Protein AF-A0A392PFD1-F1 (afdb_monomer_lite)

Foldseek 3Di:
DVVVVVPDPDDDPVVVVVVQVVQQVCCCVVPVDGPPDDPDCVVVVVVVVVVVVVVVVVVLVVVLVVVLVCVVVVVPDDPDPDPPPQDPSNVLVVCQVVVPPVDHQDSVNSSVVVVVVVVVVVVVVPPD

Organism: NCBI:txid97028

Sequence (128 aa)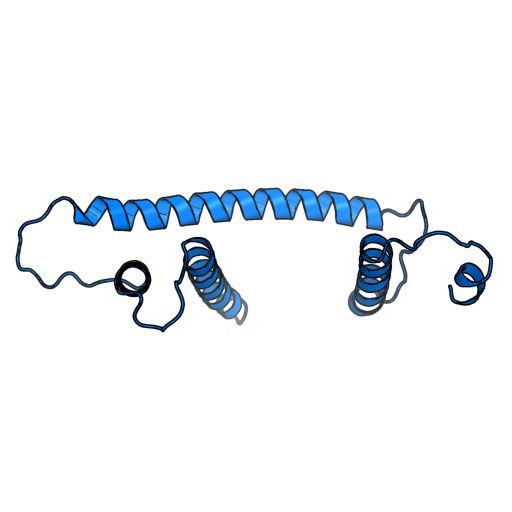:
MMQSIQEKDSCVNLSELCSTITNDITCRVALGKRYSEEGGVFPELMLEFGELLEKVAKHLDEFFEEVIEQHISGKRSDGHVGEESNDFVDILLSVQKSNAAGFSIDRTAIKGLLLFNWFELRVEGVKE

Structure (mmCIF, N/CA/C/O backbone):
data_AF-A0A392PFD1-F1
#
_entry.id   AF-A0A392PFD1-F1
#
loop_
_atom_site.group_PDB
_atom_site.id
_atom_site.type_symbol
_atom_site.label_atom_id
_atom_site.label_alt_id
_atom_site.label_comp_id
_atom_site.label_asym_id
_atom_site.label_entity_id
_atom_site.label_seq_id
_atom_site.pdbx_PDB_ins_code
_atom_site.Cartn_x
_atom_site.Cartn_y
_atom_site.Cartn_z
_atom_site.occupancy
_atom_site.B_iso_or_equiv
_atom_site.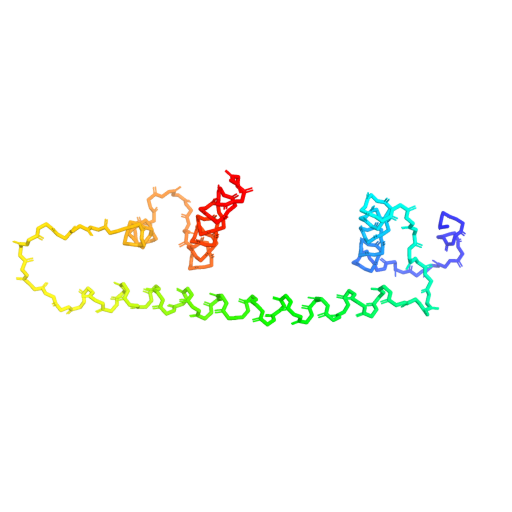auth_seq_id
_atom_site.auth_comp_id
_atom_site.auth_asym_id
_atom_site.auth_atom_id
_atom_site.pdbx_PDB_model_num
ATOM 1 N N . MET A 1 1 ? 22.359 -18.713 -20.344 1.00 53.34 1 MET A N 1
ATOM 2 C CA . MET A 1 1 ? 21.806 -18.875 -18.981 1.00 53.34 1 MET A CA 1
ATOM 3 C C . MET A 1 1 ? 21.959 -20.305 -18.475 1.00 53.34 1 MET A C 1
ATOM 5 O O . MET A 1 1 ? 22.679 -20.476 -17.508 1.00 53.34 1 MET A O 1
ATOM 9 N N . MET A 1 2 ? 21.420 -21.334 -19.150 1.00 47.81 2 MET A N 1
ATOM 10 C CA . MET A 1 2 ? 21.645 -22.740 -18.739 1.00 47.81 2 MET A CA 1
ATOM 11 C C . MET A 1 2 ? 23.129 -23.157 -18.719 1.00 47.81 2 MET A C 1
ATOM 13 O O . MET A 1 2 ? 23.530 -23.901 -17.836 1.00 47.81 2 MET A O 1
ATOM 17 N N . GLN A 1 3 ? 23.963 -22.626 -19.622 1.00 49.75 3 GLN A N 1
ATOM 18 C CA . GLN A 1 3 ? 25.410 -22.905 -19.636 1.00 49.75 3 GLN A CA 1
ATOM 19 C C . GLN A 1 3 ? 26.203 -22.231 -18.503 1.00 49.75 3 GLN A C 1
ATOM 21 O O . GLN A 1 3 ? 27.256 -22.729 -18.134 1.00 49.75 3 GLN A O 1
ATOM 26 N N . SER A 1 4 ? 25.703 -21.141 -17.914 1.00 50.44 4 SER A N 1
ATOM 27 C CA . SER A 1 4 ? 26.405 -20.418 -16.838 1.00 50.44 4 SER A CA 1
ATOM 28 C C . SER A 1 4 ? 26.158 -21.026 -15.452 1.00 50.44 4 SER A C 1
ATOM 30 O O . SER A 1 4 ? 26.866 -20.701 -14.507 1.00 50.44 4 SER A O 1
ATOM 32 N N . ILE A 1 5 ? 25.162 -21.914 -15.331 1.00 56.28 5 ILE A N 1
ATOM 33 C CA . ILE A 1 5 ? 24.810 -22.613 -14.083 1.00 56.28 5 ILE A CA 1
ATOM 34 C C . ILE A 1 5 ? 25.735 -23.820 -13.848 1.00 56.28 5 ILE A C 1
ATOM 36 O O . ILE A 1 5 ? 25.892 -24.259 -12.715 1.00 56.28 5 ILE A O 1
ATOM 40 N N . GLN A 1 6 ? 26.391 -24.341 -14.893 1.00 54.91 6 GLN A N 1
ATOM 41 C CA . GLN A 1 6 ? 27.272 -25.507 -14.770 1.00 54.91 6 GLN A CA 1
ATOM 42 C C . GLN A 1 6 ? 28.692 -25.198 -14.269 1.00 54.91 6 GLN A C 1
ATOM 44 O O . GLN A 1 6 ? 29.406 -26.141 -13.946 1.00 54.91 6 GLN A O 1
ATOM 49 N N . GLU A 1 7 ? 29.112 -23.930 -14.182 1.00 58.91 7 GLU A N 1
ATOM 50 C CA . GLU A 1 7 ? 30.526 -23.592 -13.926 1.00 58.91 7 GLU A CA 1
ATOM 51 C C . GLU A 1 7 ? 30.821 -22.909 -12.582 1.00 58.91 7 GLU A C 1
ATOM 53 O O . GLU A 1 7 ? 31.987 -22.697 -12.251 1.00 58.91 7 GLU A O 1
ATOM 58 N N . LYS A 1 8 ? 29.812 -22.592 -11.762 1.00 46.25 8 LYS A N 1
ATOM 59 C CA . LYS A 1 8 ? 30.040 -22.023 -10.427 1.00 46.25 8 LYS A CA 1
ATOM 60 C C . LYS A 1 8 ? 29.180 -22.704 -9.375 1.00 46.25 8 LYS A C 1
ATOM 62 O O . LYS A 1 8 ? 27.963 -22.552 -9.359 1.00 46.25 8 LYS A O 1
ATOM 67 N N . ASP A 1 9 ? 29.855 -23.392 -8.462 1.00 44.66 9 ASP A N 1
ATOM 68 C CA . ASP A 1 9 ? 29.334 -23.913 -7.195 1.00 44.66 9 ASP A CA 1
ATOM 69 C C . ASP A 1 9 ? 29.037 -22.746 -6.227 1.00 44.66 9 ASP A C 1
ATOM 71 O O . ASP A 1 9 ? 29.657 -22.574 -5.180 1.00 44.66 9 ASP A O 1
ATOM 75 N N . SER A 1 10 ? 28.162 -21.830 -6.650 1.00 54.78 10 SER A N 1
ATOM 76 C CA . SER A 1 10 ? 27.750 -20.670 -5.866 1.00 54.78 10 SER A CA 1
ATOM 77 C C . SER A 1 10 ? 26.235 -20.637 -5.767 1.00 54.78 10 SER A C 1
ATOM 79 O O . SER A 1 10 ? 25.547 -20.667 -6.788 1.00 54.78 10 SER A O 1
ATOM 81 N N . CYS A 1 11 ? 25.738 -20.550 -4.531 1.00 52.41 11 CYS A N 1
ATOM 82 C CA . CYS A 1 11 ? 24.336 -20.305 -4.205 1.00 52.41 11 CYS A CA 1
ATOM 83 C C . CYS A 1 11 ? 23.776 -19.195 -5.107 1.00 52.41 11 CYS A C 1
ATOM 85 O O . CYS A 1 11 ? 24.218 -18.048 -5.044 1.00 52.41 11 CYS A O 1
ATOM 87 N N . VAL A 1 12 ? 22.841 -19.557 -5.986 1.00 59.44 12 VAL A N 1
ATOM 88 C CA . VAL A 1 12 ? 22.200 -18.616 -6.905 1.00 59.44 12 VAL A CA 1
ATOM 89 C C . VAL A 1 12 ? 21.141 -17.849 -6.120 1.00 59.44 12 VAL A C 1
ATOM 91 O O . VAL A 1 12 ? 20.216 -18.452 -5.575 1.00 59.44 12 VAL A O 1
ATOM 94 N N . ASN A 1 13 ? 21.265 -16.521 -6.057 1.00 62.47 13 ASN A N 1
ATOM 95 C CA . ASN A 1 13 ? 20.266 -15.673 -5.416 1.00 62.47 13 ASN A CA 1
ATOM 96 C C . ASN A 1 13 ? 18.975 -15.688 -6.247 1.00 62.47 13 ASN A C 1
ATOM 98 O O . ASN A 1 13 ? 18.856 -15.019 -7.273 1.00 62.47 13 ASN A O 1
ATOM 102 N N . LEU A 1 14 ? 18.001 -16.481 -5.797 1.00 57.88 14 LEU A N 1
ATOM 103 C CA . LEU A 1 14 ? 16.718 -16.647 -6.479 1.00 57.88 14 LEU A CA 1
ATOM 104 C C . LEU A 1 14 ? 15.929 -15.337 -6.573 1.00 57.88 14 LEU A C 1
ATOM 106 O O . LEU A 1 14 ? 15.170 -15.171 -7.520 1.00 57.88 14 LEU A O 1
ATOM 110 N N . SER A 1 15 ? 16.117 -14.405 -5.636 1.00 62.75 15 SER A N 1
ATOM 111 C CA . SER A 1 15 ? 15.447 -13.100 -5.675 1.00 62.75 15 SER A CA 1
ATOM 112 C C . SER A 1 15 ? 15.961 -12.260 -6.846 1.00 62.75 15 SER A C 1
ATOM 114 O O . SER A 1 15 ? 15.184 -11.709 -7.625 1.00 62.75 15 SER A O 1
ATOM 116 N N . GLU A 1 16 ? 17.281 -12.254 -7.030 1.00 62.94 16 GLU A N 1
ATOM 117 C CA . GLU A 1 16 ? 17.951 -11.580 -8.142 1.00 62.94 16 GLU A CA 1
ATOM 118 C C . GLU A 1 16 ? 17.571 -12.230 -9.481 1.00 62.94 16 GLU A C 1
ATOM 120 O O . GLU A 1 16 ? 17.157 -11.545 -10.414 1.00 62.94 16 GLU A O 1
ATOM 125 N N . LEU A 1 17 ? 17.563 -13.567 -9.535 1.00 66.44 17 LEU A N 1
ATOM 126 C CA . LEU A 1 17 ? 17.157 -14.335 -10.712 1.00 66.44 17 LEU A CA 1
ATOM 127 C C . LEU A 1 17 ? 15.688 -14.093 -11.102 1.00 66.44 17 LEU A C 1
ATOM 129 O O . LEU A 1 17 ? 15.387 -13.875 -12.277 1.00 66.44 17 LEU A O 1
ATOM 133 N N . CYS A 1 18 ? 14.770 -14.116 -10.132 1.00 52.41 18 CYS A N 1
ATOM 134 C CA . CYS A 1 18 ? 13.349 -13.855 -10.359 1.00 52.41 18 CYS A CA 1
ATOM 135 C C . CYS A 1 18 ? 13.106 -12.415 -10.818 1.00 52.41 18 CYS A C 1
ATOM 137 O O . CYS A 1 18 ? 12.297 -12.206 -11.724 1.00 52.41 18 CYS A O 1
ATOM 139 N N . SER A 1 19 ? 13.820 -11.438 -10.252 1.00 65.06 19 SER A N 1
ATOM 140 C CA . SER A 1 19 ? 13.751 -10.036 -10.676 1.00 65.06 19 SER A CA 1
ATOM 141 C C . SER A 1 19 ? 14.213 -9.870 -12.127 1.00 65.06 19 SER A C 1
ATOM 143 O O . SER A 1 19 ? 13.478 -9.323 -12.953 1.00 65.06 19 SER A O 1
ATOM 145 N N . THR A 1 20 ? 15.368 -10.445 -12.488 1.00 66.75 20 THR A N 1
ATOM 146 C CA . THR A 1 20 ? 15.885 -10.406 -13.863 1.00 66.75 20 THR A CA 1
ATOM 147 C C . THR A 1 20 ? 14.923 -11.063 -14.851 1.00 66.75 20 THR A C 1
ATOM 149 O O . THR A 1 20 ? 14.629 -10.478 -15.889 1.00 66.75 20 THR A O 1
ATOM 152 N N . ILE A 1 21 ? 14.395 -12.252 -14.538 1.00 69.19 21 ILE A N 1
ATOM 153 C CA . ILE A 1 21 ? 13.486 -12.989 -15.433 1.00 69.19 21 ILE A CA 1
ATOM 154 C C . ILE A 1 21 ? 12.146 -12.265 -15.592 1.00 69.19 21 ILE A C 1
ATOM 156 O O . ILE A 1 21 ? 11.652 -12.142 -16.713 1.00 69.19 21 ILE A O 1
ATOM 160 N N . THR A 1 22 ? 11.562 -11.774 -14.496 1.00 69.75 22 THR A N 1
ATOM 161 C CA . THR A 1 22 ? 10.281 -11.050 -14.525 1.00 69.75 22 THR A CA 1
ATOM 162 C C . THR A 1 22 ? 10.405 -9.791 -15.368 1.00 69.75 22 THR A C 1
ATOM 164 O O . THR A 1 22 ? 9.563 -9.533 -16.227 1.00 69.75 22 THR A O 1
ATOM 167 N N . ASN A 1 23 ? 11.498 -9.049 -15.183 1.00 64.50 23 ASN A N 1
ATOM 168 C CA . ASN A 1 23 ? 11.785 -7.871 -15.981 1.00 64.50 23 ASN A CA 1
ATOM 169 C C . ASN A 1 23 ? 11.952 -8.219 -17.472 1.00 64.50 23 ASN A C 1
ATOM 171 O O . ASN A 1 23 ? 11.359 -7.571 -18.334 1.00 64.50 23 ASN A O 1
ATOM 175 N N . ASP A 1 24 ? 12.677 -9.296 -17.788 1.00 70.25 24 ASP A N 1
ATOM 176 C CA . ASP A 1 24 ? 12.891 -9.745 -19.167 1.00 70.25 24 ASP A CA 1
ATOM 177 C C . ASP A 1 24 ? 11.584 -10.148 -19.872 1.00 70.25 24 ASP A C 1
ATOM 179 O O . ASP A 1 24 ? 11.425 -9.901 -21.071 1.00 70.25 24 ASP A O 1
ATOM 183 N N . ILE A 1 25 ? 10.639 -10.760 -19.150 1.00 73.50 25 ILE A N 1
ATOM 184 C CA . ILE A 1 25 ? 9.321 -11.130 -19.683 1.00 73.50 25 ILE A CA 1
ATOM 185 C C . ILE A 1 25 ? 8.472 -9.876 -19.905 1.00 73.50 25 ILE A C 1
ATOM 187 O O . ILE A 1 25 ? 7.970 -9.672 -21.010 1.00 73.50 25 ILE A O 1
ATOM 191 N N . THR A 1 26 ? 8.359 -9.006 -18.900 1.00 73.12 26 THR A N 1
ATOM 192 C CA . THR A 1 26 ? 7.562 -7.773 -18.982 1.00 73.12 26 THR A CA 1
ATOM 193 C C . THR A 1 26 ? 8.074 -6.841 -20.078 1.00 73.12 26 THR A C 1
ATOM 195 O O . THR A 1 26 ? 7.283 -6.377 -20.895 1.00 73.12 26 THR A O 1
ATOM 198 N N . CYS A 1 27 ? 9.390 -6.634 -20.181 1.00 66.06 27 CYS A N 1
ATOM 199 C CA . CYS A 1 27 ? 10.000 -5.836 -21.246 1.00 66.06 27 CYS A CA 1
ATOM 200 C C . CYS A 1 27 ? 9.690 -6.389 -22.638 1.00 66.06 27 CYS A C 1
ATOM 202 O O . CYS A 1 27 ? 9.331 -5.637 -23.543 1.00 66.06 27 CYS A O 1
ATOM 204 N N . ARG A 1 28 ? 9.787 -7.711 -22.826 1.00 72.81 28 ARG A N 1
ATOM 205 C CA . ARG A 1 28 ? 9.452 -8.327 -24.116 1.00 72.81 28 ARG A CA 1
ATOM 206 C C . ARG A 1 28 ? 7.981 -8.145 -24.464 1.00 72.81 28 ARG A C 1
ATOM 208 O O . ARG A 1 28 ? 7.682 -7.864 -25.618 1.00 72.81 28 ARG A O 1
ATOM 215 N N . VAL A 1 29 ? 7.084 -8.317 -23.496 1.00 70.69 29 VAL A N 1
ATOM 216 C CA . VAL A 1 29 ? 5.636 -8.239 -23.727 1.00 70.69 29 VAL A CA 1
ATOM 217 C C . VAL A 1 29 ? 5.185 -6.795 -23.958 1.00 70.69 29 VAL A C 1
ATOM 219 O O . VAL A 1 29 ? 4.436 -6.544 -24.896 1.00 70.69 29 VAL A O 1
ATOM 222 N N . ALA A 1 30 ? 5.658 -5.844 -23.151 1.00 66.06 30 ALA A N 1
ATOM 223 C CA . ALA A 1 30 ? 5.241 -4.445 -23.229 1.00 66.06 30 ALA A CA 1
ATOM 224 C C . ALA A 1 30 ? 5.990 -3.643 -24.307 1.00 66.06 30 ALA A C 1
ATOM 226 O O . ALA A 1 30 ? 5.406 -2.764 -24.935 1.00 66.06 30 ALA A O 1
ATOM 227 N N . LEU A 1 31 ? 7.280 -3.930 -24.526 1.00 66.19 31 LEU A N 1
ATOM 228 C CA . LEU A 1 31 ? 8.178 -3.106 -25.352 1.00 66.19 31 LEU A CA 1
ATOM 229 C C . LEU A 1 31 ? 8.722 -3.840 -26.585 1.00 66.19 31 LEU A C 1
ATOM 231 O O . LEU A 1 31 ? 9.392 -3.234 -27.422 1.00 66.19 31 LEU A O 1
ATOM 235 N N . GLY A 1 32 ? 8.493 -5.152 -26.700 1.00 69.25 32 GLY A N 1
ATOM 236 C CA . GLY A 1 32 ? 8.990 -5.966 -27.814 1.00 69.25 32 GLY A CA 1
ATOM 237 C C . GLY A 1 32 ? 10.508 -6.187 -27.821 1.00 69.25 32 GLY A C 1
ATOM 238 O O . GLY A 1 32 ? 11.039 -6.724 -28.793 1.00 69.25 32 GLY A O 1
ATOM 239 N N . LYS A 1 33 ? 11.233 -5.779 -26.769 1.00 63.41 33 LYS A N 1
ATOM 240 C CA . LYS A 1 33 ? 12.701 -5.874 -26.672 1.00 63.41 33 LYS A CA 1
ATOM 241 C C . LYS A 1 33 ? 13.141 -6.350 -25.287 1.00 63.41 33 LYS A C 1
ATOM 243 O O . LYS A 1 33 ? 12.418 -6.196 -24.309 1.00 63.41 33 LYS A O 1
ATOM 248 N N . ARG A 1 34 ? 14.337 -6.943 -25.210 1.00 62.44 34 ARG A N 1
ATOM 249 C CA . ARG A 1 34 ? 15.002 -7.303 -23.945 1.00 62.44 34 ARG A CA 1
ATOM 250 C C . ARG A 1 34 ? 15.931 -6.170 -23.537 1.00 62.44 34 ARG A C 1
ATOM 252 O O . ARG A 1 34 ? 16.698 -5.714 -24.378 1.00 62.44 34 ARG A O 1
ATOM 259 N N . TYR A 1 35 ? 15.901 -5.782 -22.269 1.00 59.81 35 TYR A N 1
ATOM 260 C CA . TYR A 1 35 ? 16.759 -4.728 -21.716 1.00 59.81 35 TYR A CA 1
ATOM 261 C C . TYR A 1 35 ? 17.734 -5.282 -20.663 1.00 59.81 35 TYR A C 1
ATOM 263 O O . TYR A 1 35 ? 18.022 -4.640 -19.660 1.00 59.81 35 TYR A O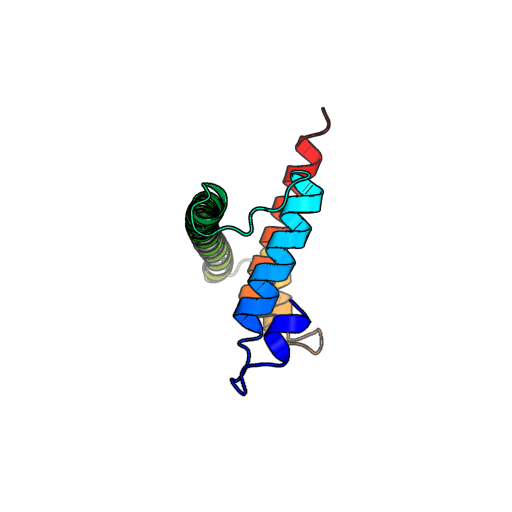 1
ATOM 271 N N . SER A 1 36 ? 18.240 -6.496 -20.894 1.00 60.12 36 SER A N 1
ATOM 272 C CA . SER A 1 36 ? 19.245 -7.154 -20.055 1.00 60.12 36 SER A CA 1
ATOM 273 C C . SER A 1 36 ? 20.656 -6.796 -20.530 1.00 60.12 36 SER A C 1
ATOM 275 O O . SER A 1 36 ? 21.379 -7.684 -20.970 1.00 60.12 36 SER A O 1
ATOM 277 N N . GLU A 1 37 ? 21.053 -5.524 -20.462 1.00 54.94 37 GLU A N 1
ATOM 278 C CA . GLU A 1 37 ? 22.473 -5.148 -20.540 1.00 54.94 37 GLU A CA 1
ATOM 279 C C . GLU A 1 37 ? 22.801 -4.076 -19.492 1.00 54.94 37 GLU A C 1
ATOM 281 O O . GLU A 1 37 ? 22.085 -3.079 -19.351 1.00 54.94 37 GLU A O 1
ATOM 286 N N . GLU A 1 38 ? 23.880 -4.312 -18.739 1.00 53.31 38 GLU A N 1
ATOM 287 C CA . GLU A 1 38 ? 24.515 -3.324 -17.865 1.00 53.31 38 GLU A CA 1
ATOM 288 C C . GLU A 1 38 ? 24.891 -2.103 -18.722 1.00 53.31 38 GLU A C 1
ATOM 290 O O . GLU A 1 38 ? 25.781 -2.180 -19.566 1.00 53.31 38 GLU A O 1
ATOM 295 N N . GLY A 1 39 ? 24.161 -0.993 -18.552 1.00 54.97 39 GLY A N 1
ATOM 296 C CA . GLY A 1 39 ? 24.367 0.257 -19.300 1.00 54.97 39 GLY A CA 1
ATOM 297 C C . GLY A 1 39 ? 23.155 0.798 -20.074 1.00 54.97 39 GLY A C 1
ATOM 298 O O . GLY A 1 39 ? 23.289 1.797 -20.778 1.00 54.97 39 GLY A O 1
ATOM 299 N N . GLY A 1 40 ? 21.976 0.172 -19.978 1.00 60.28 40 GLY A N 1
ATOM 300 C CA . GLY A 1 40 ? 20.741 0.695 -20.577 1.00 60.28 40 GLY A CA 1
ATOM 301 C C . GLY A 1 40 ? 20.005 1.728 -19.708 1.00 60.28 40 GLY A C 1
ATOM 302 O O . GLY A 1 40 ? 20.057 1.670 -18.487 1.00 60.28 40 GLY A O 1
ATOM 303 N N . VAL A 1 41 ? 19.222 2.609 -20.343 1.00 62.97 41 VAL A N 1
ATOM 304 C CA . VAL A 1 41 ? 18.315 3.578 -19.674 1.00 62.97 41 VAL A CA 1
ATOM 305 C C . VAL A 1 41 ? 17.201 2.873 -18.884 1.00 62.97 41 VAL A C 1
ATOM 307 O O . VAL A 1 41 ? 16.583 3.454 -18.007 1.00 62.97 41 VAL A O 1
ATOM 310 N N . PHE A 1 42 ? 16.910 1.606 -19.192 1.00 67.38 42 PHE A N 1
ATOM 311 C CA . PHE A 1 42 ? 15.752 0.903 -18.644 1.00 67.38 42 PHE A CA 1
ATOM 312 C C . PHE A 1 42 ? 15.904 0.475 -17.169 1.00 67.38 42 PHE A C 1
ATOM 314 O O . PHE A 1 42 ? 14.959 0.683 -16.415 1.00 67.38 42 PHE A O 1
ATOM 321 N N . PRO A 1 43 ? 17.049 -0.069 -16.704 1.00 67.06 43 PRO A N 1
ATOM 322 C CA . PRO A 1 43 ? 17.326 -0.206 -15.273 1.00 67.06 43 PRO A CA 1
ATOM 323 C C . PRO A 1 43 ? 17.204 1.108 -14.494 1.00 67.06 43 PRO A C 1
ATOM 325 O O . PRO A 1 43 ? 16.601 1.117 -13.429 1.00 67.06 43 PRO A O 1
ATOM 328 N N . GLU A 1 44 ? 17.720 2.211 -15.040 1.00 66.69 44 GLU A N 1
ATOM 329 C CA . GLU A 1 44 ? 17.621 3.544 -14.430 1.00 66.69 44 GLU A CA 1
ATOM 330 C C . GLU A 1 44 ? 16.164 4.023 -14.380 1.00 66.69 44 GLU A C 1
ATOM 332 O O . GLU A 1 44 ? 15.676 4.390 -13.319 1.00 66.69 44 GLU A O 1
ATOM 337 N N . LEU A 1 45 ? 15.416 3.863 -15.475 1.00 69.19 45 LEU A N 1
ATOM 338 C CA . LEU A 1 45 ? 13.981 4.146 -15.540 1.00 69.19 45 LEU A CA 1
ATOM 339 C C . LEU A 1 45 ? 13.169 3.295 -14.552 1.00 69.19 45 LEU A C 1
ATOM 341 O O . LEU A 1 45 ? 12.226 3.789 -13.946 1.00 69.19 45 LEU A O 1
ATOM 345 N N . MET A 1 46 ? 13.507 2.015 -14.390 1.00 67.94 46 MET A N 1
ATOM 346 C CA . MET A 1 46 ? 12.846 1.130 -13.426 1.00 67.94 46 MET A CA 1
ATOM 347 C C . MET A 1 46 ? 13.173 1.516 -11.984 1.00 67.94 46 MET A C 1
ATOM 349 O O . MET A 1 46 ? 12.295 1.412 -11.128 1.00 67.94 46 MET A O 1
ATOM 353 N N . LEU A 1 47 ? 14.399 1.971 -11.712 1.00 74.00 47 LEU A N 1
ATOM 354 C CA . LEU A 1 47 ? 14.774 2.521 -10.410 1.00 74.00 47 LEU A CA 1
ATOM 355 C C . LEU A 1 47 ? 14.004 3.819 -10.132 1.00 74.00 47 LEU A C 1
ATOM 357 O O . LEU A 1 47 ? 13.335 3.904 -9.106 1.00 74.00 47 LEU A O 1
ATOM 361 N N . GLU A 1 48 ? 13.998 4.773 -11.066 1.00 77.31 48 GLU A N 1
ATOM 362 C CA . GLU A 1 48 ? 13.246 6.033 -10.953 1.00 77.31 48 GLU A CA 1
ATOM 363 C C . GLU A 1 48 ? 11.739 5.797 -10.779 1.00 77.31 48 GLU A C 1
ATOM 365 O O . GLU A 1 48 ? 11.083 6.417 -9.938 1.00 77.31 48 GLU A O 1
ATOM 370 N N . PHE A 1 49 ? 11.173 4.868 -11.551 1.00 77.38 49 PHE A N 1
ATOM 371 C CA . PHE A 1 49 ? 9.772 4.483 -11.432 1.00 77.38 49 PHE A CA 1
ATOM 372 C C . PHE A 1 49 ? 9.488 3.796 -10.093 1.00 77.38 49 PHE A C 1
ATOM 374 O O . PHE A 1 49 ? 8.457 4.062 -9.480 1.00 77.38 49 PHE A O 1
ATOM 381 N N . GLY A 1 50 ? 10.411 2.963 -9.606 1.00 76.62 50 GLY A N 1
ATOM 382 C CA . GLY A 1 50 ? 10.349 2.372 -8.273 1.00 76.62 50 GLY A CA 1
ATOM 383 C C . GLY A 1 50 ? 10.307 3.433 -7.173 1.00 76.62 50 GLY A C 1
ATOM 384 O O . GLY A 1 50 ? 9.434 3.377 -6.309 1.00 76.62 50 GLY A O 1
ATOM 385 N N . GLU A 1 51 ? 11.171 4.448 -7.244 1.00 84.69 51 GLU A N 1
ATOM 386 C CA . GLU A 1 51 ? 11.173 5.569 -6.295 1.00 84.69 51 GLU A CA 1
ATOM 387 C C . GLU A 1 51 ? 9.872 6.381 -6.343 1.00 84.69 51 GLU A C 1
ATOM 389 O O . GLU A 1 51 ? 9.362 6.820 -5.307 1.00 84.69 51 GLU A O 1
ATOM 394 N N . LEU A 1 52 ? 9.318 6.599 -7.539 1.00 80.38 52 LEU A N 1
ATOM 395 C CA . LEU A 1 52 ? 8.035 7.277 -7.700 1.00 80.38 52 LEU A CA 1
ATOM 396 C C . LEU A 1 52 ? 6.898 6.456 -7.090 1.00 80.38 52 LEU A C 1
ATOM 398 O O . LEU A 1 52 ? 6.088 7.001 -6.340 1.00 80.38 52 LEU A O 1
ATOM 402 N N . LEU A 1 53 ? 6.848 5.156 -7.383 1.00 78.56 53 LEU A N 1
ATOM 403 C CA . LEU A 1 53 ? 5.856 4.250 -6.814 1.00 78.56 53 LEU A CA 1
ATOM 404 C C . LEU A 1 53 ? 5.957 4.194 -5.293 1.00 78.56 53 LEU A C 1
ATOM 406 O O . LEU A 1 53 ? 4.927 4.189 -4.630 1.00 78.56 53 LEU A O 1
ATOM 410 N N . GLU A 1 54 ? 7.165 4.206 -4.732 1.00 84.81 54 GLU A N 1
ATOM 411 C CA . GLU A 1 54 ? 7.359 4.230 -3.284 1.00 84.81 54 GLU A CA 1
ATOM 412 C C . GLU A 1 54 ? 6.809 5.523 -2.666 1.00 84.81 54 GLU A C 1
ATOM 414 O O . GLU A 1 54 ? 6.108 5.478 -1.654 1.00 84.81 54 GLU A O 1
ATOM 419 N N . LYS A 1 55 ? 7.066 6.680 -3.291 1.00 86.06 55 LYS A N 1
ATOM 420 C CA . LYS A 1 55 ? 6.504 7.969 -2.851 1.00 86.06 55 LYS A CA 1
ATOM 421 C C . LYS A 1 55 ? 4.978 7.967 -2.926 1.00 86.06 55 LYS A C 1
ATOM 423 O O . LYS A 1 55 ? 4.322 8.382 -1.975 1.00 86.06 55 LYS A O 1
ATOM 428 N N . VAL A 1 56 ? 4.410 7.478 -4.029 1.00 85.19 56 VAL A N 1
ATOM 429 C CA . VAL A 1 56 ? 2.954 7.377 -4.212 1.00 85.19 56 VAL A CA 1
ATOM 430 C C . VAL A 1 56 ? 2.342 6.417 -3.191 1.00 85.19 56 VAL A C 1
ATOM 432 O O . VAL A 1 56 ? 1.331 6.749 -2.580 1.00 85.19 56 VAL A O 1
ATOM 435 N N . ALA A 1 57 ? 2.969 5.264 -2.957 1.00 81.81 57 ALA A N 1
ATOM 436 C CA . ALA A 1 57 ? 2.520 4.291 -1.970 1.00 81.81 57 ALA A CA 1
ATOM 437 C C . ALA A 1 57 ? 2.520 4.881 -0.555 1.00 81.81 57 ALA A C 1
ATOM 439 O O . ALA A 1 57 ? 1.542 4.702 0.161 1.00 81.81 57 ALA A O 1
ATOM 440 N N . LYS A 1 58 ? 3.563 5.634 -0.176 1.00 88.94 58 LYS A N 1
ATOM 441 C CA . LYS A 1 58 ? 3.626 6.349 1.111 1.00 88.94 58 LYS A CA 1
ATOM 442 C C . LYS A 1 58 ? 2.499 7.367 1.255 1.00 88.94 58 LYS A C 1
ATOM 444 O O . LYS A 1 58 ? 1.778 7.333 2.244 1.00 88.94 58 LYS A O 1
ATOM 449 N N . HIS A 1 59 ? 2.291 8.210 0.243 1.00 87.50 59 HIS A N 1
ATOM 450 C CA . HIS A 1 59 ? 1.205 9.192 0.259 1.00 87.50 59 HIS A CA 1
ATOM 451 C C . HIS A 1 59 ? -0.183 8.547 0.364 1.00 87.50 59 HIS A C 1
ATOM 453 O O . HIS A 1 59 ? -1.041 9.053 1.083 1.00 87.50 59 HIS A O 1
ATOM 459 N N . LEU A 1 60 ? -0.414 7.434 -0.338 1.00 86.38 60 LEU A N 1
ATOM 460 C CA . LEU A 1 60 ? -1.671 6.692 -0.243 1.00 86.38 60 LEU A CA 1
ATOM 461 C C . LEU A 1 60 ? -1.829 6.040 1.133 1.00 86.38 60 LEU A C 1
ATOM 463 O O . LEU A 1 60 ? -2.911 6.103 1.710 1.00 86.38 60 LEU A O 1
ATOM 467 N N . ASP A 1 61 ? -0.766 5.446 1.675 1.00 88.69 61 ASP A N 1
ATOM 468 C CA . ASP A 1 61 ? -0.799 4.818 2.994 1.00 88.69 61 ASP A CA 1
ATOM 469 C C . ASP A 1 61 ? -1.134 5.825 4.102 1.00 88.69 61 ASP A C 1
ATOM 471 O O . ASP A 1 61 ? -2.008 5.535 4.921 1.00 88.69 61 ASP A O 1
ATOM 475 N N . GLU A 1 62 ? -0.508 7.007 4.082 1.00 93.31 62 GLU A N 1
ATOM 476 C CA . GLU A 1 62 ? -0.786 8.125 4.996 1.00 93.31 62 GLU A CA 1
ATOM 477 C C . GLU A 1 62 ? -2.221 8.648 4.841 1.00 93.31 62 GLU A C 1
ATOM 479 O O . GLU A 1 62 ? -2.918 8.860 5.830 1.00 93.31 62 GLU A O 1
ATOM 484 N N . PHE A 1 63 ? -2.705 8.794 3.605 1.00 91.12 63 PHE A N 1
ATOM 485 C CA . PHE A 1 63 ? -4.079 9.222 3.349 1.00 91.12 63 PHE A CA 1
ATOM 486 C C . PHE A 1 63 ? -5.111 8.240 3.924 1.00 91.12 63 PHE A C 1
ATOM 488 O O . PH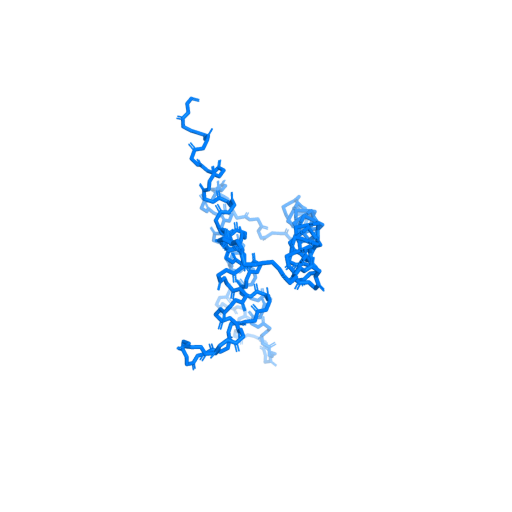E A 1 63 ? -6.039 8.645 4.624 1.00 91.12 63 PHE A O 1
ATOM 495 N N . PHE A 1 64 ? -4.965 6.934 3.669 1.00 88.44 64 PHE A N 1
ATOM 496 C CA . PHE A 1 64 ? -5.908 5.949 4.209 1.00 88.44 64 PHE A CA 1
ATOM 497 C C . PHE A 1 64 ? -5.771 5.778 5.721 1.00 88.44 64 PHE A C 1
ATOM 499 O O . PHE A 1 64 ? -6.759 5.482 6.391 1.00 88.44 64 PHE A O 1
ATOM 506 N N . GLU A 1 65 ? -4.570 5.966 6.268 1.00 92.25 65 GLU A N 1
ATOM 507 C CA . GLU A 1 65 ? -4.349 6.039 7.711 1.00 92.25 65 GLU A CA 1
ATOM 508 C C . GLU A 1 65 ? -5.234 7.121 8.341 1.00 92.25 65 GLU A C 1
ATOM 510 O O . GLU A 1 65 ? -5.989 6.816 9.269 1.00 92.25 65 GLU A O 1
ATOM 515 N N . GLU A 1 66 ? -5.194 8.333 7.776 1.00 90.12 66 GLU A N 1
ATOM 516 C CA . GLU A 1 66 ? -5.974 9.491 8.215 1.00 90.12 66 GLU A CA 1
ATOM 517 C C . GLU A 1 66 ? -7.480 9.237 8.090 1.00 90.12 66 GLU A C 1
ATOM 519 O O . GLU A 1 66 ? -8.223 9.449 9.050 1.00 90.12 66 GLU A O 1
ATOM 524 N N . VAL A 1 67 ? -7.936 8.713 6.946 1.00 89.00 67 VAL A N 1
ATOM 525 C CA . VAL A 1 67 ? -9.346 8.340 6.745 1.00 89.00 67 VAL A CA 1
ATOM 526 C C . VAL A 1 67 ? -9.792 7.368 7.835 1.00 89.00 67 VAL A C 1
ATOM 528 O O . VAL A 1 67 ? -10.810 7.593 8.483 1.00 89.00 67 VAL A O 1
ATOM 531 N N . ILE A 1 68 ? -9.025 6.311 8.102 1.00 88.50 68 ILE A N 1
ATOM 532 C CA . ILE A 1 68 ? -9.381 5.329 9.133 1.00 88.50 68 ILE A CA 1
ATOM 533 C C . ILE A 1 68 ? -9.412 5.977 10.529 1.00 88.50 68 ILE A C 1
ATOM 535 O O . ILE A 1 68 ? -10.315 5.695 11.318 1.00 88.50 68 ILE A O 1
ATOM 539 N N . GLU A 1 69 ? -8.472 6.870 10.846 1.00 89.25 69 GLU A N 1
ATOM 540 C CA . GLU A 1 69 ? -8.437 7.578 12.134 1.00 89.25 69 GLU A CA 1
ATOM 541 C C . GLU A 1 69 ? -9.616 8.528 12.337 1.00 89.25 69 GLU A C 1
ATOM 543 O O . GLU A 1 69 ? -10.164 8.590 13.442 1.00 89.25 69 GLU A O 1
ATOM 548 N N . GLN A 1 70 ? -10.057 9.226 11.290 1.00 84.62 70 GLN A N 1
ATOM 549 C CA . GLN A 1 70 ? -11.249 10.075 11.341 1.00 84.62 70 GLN A CA 1
ATOM 550 C C . GLN A 1 70 ? -12.497 9.257 11.725 1.00 84.62 70 GLN A C 1
ATOM 552 O O . GLN A 1 70 ? -13.243 9.662 12.618 1.00 84.62 70 GLN A O 1
ATOM 557 N N . HIS A 1 71 ? -12.668 8.055 11.163 1.00 83.12 71 HIS A N 1
ATOM 558 C CA . HIS A 1 71 ? -13.812 7.181 11.472 1.00 83.12 71 HIS A CA 1
ATOM 559 C C . HIS A 1 71 ? -13.703 6.538 12.867 1.00 83.12 71 HIS A C 1
ATOM 561 O O . HIS A 1 71 ? -14.701 6.350 13.565 1.00 83.12 71 HIS A O 1
ATOM 567 N N . ILE A 1 72 ? -12.484 6.250 13.343 1.00 82.12 72 ILE A N 1
ATOM 568 C CA . ILE A 1 72 ? -12.267 5.760 14.715 1.00 82.12 72 ILE A CA 1
ATOM 569 C C . ILE A 1 72 ? -12.526 6.864 15.756 1.00 82.12 72 ILE A C 1
ATOM 571 O O . ILE A 1 72 ? -13.101 6.592 16.815 1.00 82.12 72 ILE A O 1
ATOM 575 N N . SER A 1 73 ? -12.080 8.094 15.490 1.00 72.75 73 SER A N 1
ATOM 576 C CA . SER A 1 73 ? -12.163 9.224 16.427 1.00 72.75 73 SER A CA 1
ATOM 577 C C . SER A 1 73 ? -13.554 9.865 16.481 1.00 72.75 73 SER A C 1
ATOM 579 O O . SER A 1 73 ? -13.988 10.249 17.570 1.00 72.75 73 SER A O 1
ATOM 581 N N . GLY A 1 74 ? -14.290 9.885 15.363 1.00 64.69 74 GLY A N 1
ATOM 582 C CA . GLY A 1 74 ? -15.672 10.373 15.286 1.00 64.69 74 GLY A CA 1
ATOM 583 C C . GLY A 1 74 ? -16.657 9.622 16.191 1.00 64.69 74 GLY A C 1
ATOM 584 O O . GLY A 1 74 ? -17.601 10.215 16.699 1.00 64.69 74 GLY A O 1
ATOM 585 N N . LYS A 1 75 ? -16.384 8.350 16.512 1.00 60.78 75 LYS A N 1
ATOM 586 C CA . LYS A 1 75 ? -17.231 7.500 17.374 1.00 60.78 75 LYS A CA 1
ATOM 587 C C . LYS A 1 75 ? -17.113 7.749 18.883 1.00 60.78 75 LYS A C 1
ATOM 589 O O . LYS A 1 75 ? -17.781 7.080 19.669 1.00 60.78 75 LYS A O 1
ATOM 594 N N . ARG A 1 76 ? -16.243 8.660 19.338 1.00 55.06 76 ARG A N 1
ATOM 595 C CA . ARG A 1 76 ? -16.028 8.913 20.782 1.00 55.06 76 ARG A CA 1
ATOM 596 C C . ARG A 1 76 ? -16.979 9.953 21.384 1.00 55.06 76 ARG A C 1
ATOM 598 O O . ARG A 1 76 ? -16.945 10.139 22.600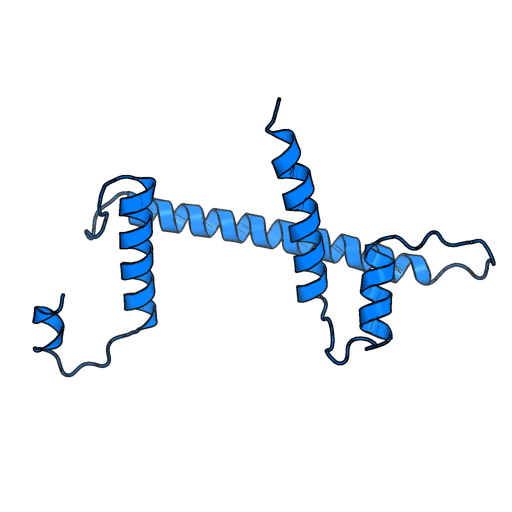 1.00 55.06 76 ARG A O 1
ATOM 605 N N . SER A 1 77 ? -17.811 10.592 20.563 1.00 58.47 77 SER A N 1
ATOM 606 C CA . SER A 1 77 ? -18.587 11.769 20.952 1.00 58.47 77 SER A CA 1
ATOM 607 C C . SER A 1 77 ? -20.024 11.751 20.427 1.00 58.47 77 SER A C 1
ATOM 609 O O . SER A 1 77 ? -20.431 12.740 19.839 1.00 58.47 77 SER A O 1
ATOM 611 N N . ASP A 1 78 ? -20.826 10.707 20.652 1.00 49.53 78 ASP A N 1
ATOM 612 C CA . ASP A 1 78 ? -22.261 10.967 20.835 1.00 49.53 78 ASP A CA 1
ATOM 613 C C . ASP A 1 78 ? -23.000 9.854 21.580 1.00 49.53 78 ASP A C 1
ATOM 615 O O . ASP A 1 78 ? -22.861 8.665 21.311 1.00 49.53 78 ASP A O 1
ATOM 619 N N . GLY A 1 79 ? -23.811 10.281 22.540 1.00 55.94 79 GLY A N 1
ATOM 620 C CA . GLY A 1 79 ? -24.815 9.478 23.219 1.00 55.94 79 GLY A CA 1
ATOM 621 C C . GLY A 1 79 ? -26.200 9.785 22.658 1.00 55.94 79 GLY A C 1
ATOM 622 O O . GLY A 1 79 ? -27.126 9.987 23.443 1.00 55.94 79 GLY A O 1
ATOM 623 N N . HIS A 1 80 ? -26.347 9.868 21.332 1.00 51.59 80 HIS A N 1
ATOM 624 C CA . HIS A 1 80 ? -27.637 10.076 20.673 1.00 51.59 80 HIS A CA 1
ATOM 625 C C . HIS A 1 80 ? -28.056 8.871 19.834 1.00 51.59 80 HIS A C 1
ATOM 627 O O . HIS A 1 80 ? -27.341 8.388 18.965 1.00 51.59 80 HIS A O 1
ATOM 633 N N . VAL A 1 81 ? -29.276 8.411 20.108 1.00 56.22 81 VAL A N 1
ATOM 634 C CA . VAL A 1 81 ? -30.008 7.410 19.332 1.00 56.22 81 VAL A CA 1
ATOM 635 C C . VAL A 1 81 ? -30.541 8.095 18.072 1.00 56.22 81 VAL A C 1
ATOM 637 O O . VAL A 1 81 ? -31.670 8.577 18.041 1.00 56.22 81 VAL A O 1
ATOM 640 N N . GLY A 1 82 ? -29.702 8.182 17.048 1.00 51.41 82 GLY A N 1
ATOM 641 C CA . GLY A 1 82 ? -30.096 8.415 15.661 1.00 51.41 82 GLY A CA 1
ATOM 642 C C . GLY A 1 82 ? -29.446 7.334 14.806 1.00 51.41 82 GLY A C 1
ATOM 643 O O . GLY A 1 82 ? -28.366 6.872 15.159 1.00 51.41 82 GLY A O 1
ATOM 644 N N . GLU A 1 83 ? -30.104 6.876 13.741 1.00 58.97 83 GLU A N 1
ATOM 645 C CA . GLU A 1 83 ? -29.524 5.920 12.789 1.00 58.97 83 GLU A CA 1
ATOM 646 C C . GLU A 1 83 ? -28.216 6.489 12.216 1.00 58.97 83 GLU A C 1
ATOM 648 O O . GLU A 1 83 ? -28.220 7.235 11.238 1.00 58.97 83 GLU A O 1
ATOM 653 N N . GLU A 1 84 ? -27.085 6.163 12.845 1.00 60.22 84 GLU A N 1
ATOM 654 C CA . GLU A 1 84 ? -25.770 6.365 12.256 1.00 60.22 84 GLU A CA 1
ATOM 655 C C . GLU A 1 84 ? -25.732 5.518 10.985 1.00 60.22 84 GLU A C 1
ATOM 657 O O . GLU A 1 84 ? -25.708 4.282 11.025 1.00 60.22 84 GLU A O 1
ATOM 662 N N . SER A 1 85 ? -25.778 6.195 9.839 1.00 67.75 85 SER A N 1
ATOM 663 C CA . SER A 1 85 ? -25.465 5.598 8.550 1.00 67.75 85 SER A CA 1
ATOM 664 C C . SER A 1 85 ? -24.001 5.168 8.586 1.00 67.75 85 SER A C 1
ATOM 666 O O . SER A 1 85 ? -23.130 5.941 8.204 1.00 67.75 85 SER A O 1
ATOM 668 N N . ASN A 1 86 ? -23.740 3.954 9.072 1.00 74.19 86 ASN A N 1
ATOM 669 C CA . ASN A 1 86 ? -22.417 3.346 9.021 1.00 74.19 86 ASN A CA 1
ATOM 670 C C . ASN A 1 86 ? -21.974 3.295 7.560 1.00 74.19 86 ASN A C 1
ATOM 672 O O . ASN A 1 86 ? -22.627 2.652 6.731 1.00 74.19 86 ASN A O 1
ATOM 676 N N . ASP A 1 87 ? -20.879 3.975 7.249 1.00 83.94 87 ASP A N 1
ATOM 677 C CA . ASP A 1 87 ? -20.295 3.894 5.923 1.00 83.94 87 ASP A CA 1
ATOM 678 C C . ASP A 1 87 ? -19.463 2.613 5.752 1.00 83.94 87 ASP A C 1
ATOM 680 O O . ASP A 1 87 ? -19.372 1.743 6.625 1.00 83.94 87 ASP A O 1
ATOM 684 N N . PHE A 1 88 ? -18.877 2.448 4.568 1.00 86.88 88 PHE A N 1
ATOM 685 C CA . PHE A 1 88 ? -18.088 1.264 4.252 1.00 86.88 88 PHE A CA 1
ATOM 686 C C . PHE A 1 88 ? -16.891 1.082 5.200 1.00 86.88 88 PHE A C 1
ATOM 688 O O . PHE A 1 88 ? -16.582 -0.050 5.580 1.00 86.88 88 PHE A O 1
ATOM 695 N N . VAL A 1 89 ? -16.250 2.176 5.628 1.00 88.12 89 VAL A N 1
ATOM 696 C CA . VAL A 1 89 ? -15.115 2.135 6.560 1.00 88.12 89 VAL A CA 1
ATOM 697 C C . VAL A 1 89 ? -15.597 1.651 7.927 1.00 88.12 89 VAL A C 1
ATOM 699 O O . VAL A 1 89 ? -14.972 0.774 8.527 1.00 88.12 89 VAL A O 1
ATOM 702 N N . ASP A 1 90 ? -16.755 2.124 8.387 1.00 86.12 90 ASP A N 1
ATOM 703 C CA . ASP A 1 90 ? -17.376 1.674 9.633 1.00 86.12 90 ASP A CA 1
ATOM 704 C C . ASP A 1 90 ? -17.728 0.186 9.638 1.00 86.12 90 ASP A C 1
ATOM 706 O O . ASP A 1 90 ? -17.528 -0.502 10.648 1.00 86.12 90 ASP A O 1
ATOM 710 N N . ILE A 1 91 ? -18.235 -0.329 8.517 1.00 86.94 91 ILE A N 1
ATOM 711 C CA . ILE A 1 91 ? -18.562 -1.750 8.362 1.00 86.94 91 ILE A CA 1
ATOM 712 C C . ILE A 1 91 ? -17.279 -2.587 8.440 1.00 86.94 91 ILE A C 1
ATOM 714 O O . ILE A 1 91 ? -17.228 -3.559 9.199 1.00 86.94 91 ILE A O 1
ATOM 718 N N . LEU A 1 92 ? -16.219 -2.191 7.727 1.00 85.94 92 LEU A N 1
ATOM 719 C CA . LEU A 1 92 ? -14.925 -2.884 7.754 1.00 85.94 92 LEU A CA 1
ATOM 720 C C . LEU A 1 92 ? -14.295 -2.882 9.156 1.00 85.94 92 LEU A C 1
ATOM 722 O O . LEU A 1 92 ? -13.829 -3.922 9.630 1.00 85.94 92 LEU A O 1
ATOM 726 N N . LEU A 1 93 ? -14.347 -1.748 9.860 1.00 86.00 93 LEU A N 1
ATOM 727 C CA . LEU A 1 93 ? -13.881 -1.634 11.245 1.00 86.00 93 LEU A CA 1
ATOM 728 C C . LEU A 1 93 ? -14.718 -2.490 12.211 1.00 86.00 93 LEU A C 1
ATOM 730 O O . LEU A 1 93 ? -14.191 -3.047 13.180 1.00 86.00 93 LEU A O 1
ATOM 734 N N . SER A 1 94 ? -16.017 -2.636 11.953 1.00 82.75 94 SER A N 1
ATOM 735 C CA . SER A 1 94 ? -16.908 -3.497 12.741 1.00 82.75 94 SER A CA 1
ATOM 736 C C . SER A 1 94 ? -16.600 -4.986 12.532 1.00 82.75 94 SER A C 1
ATOM 738 O O . SER A 1 94 ? -16.604 -5.764 13.492 1.00 82.75 94 SER A O 1
ATOM 740 N N . VAL A 1 95 ? -16.249 -5.393 11.307 1.00 83.25 95 VAL A N 1
ATOM 741 C CA . VAL A 1 95 ? -15.782 -6.758 10.995 1.00 83.25 95 VAL A CA 1
ATOM 742 C C . VAL A 1 95 ? -14.448 -7.048 11.682 1.00 83.25 95 VAL A C 1
ATOM 744 O O . VAL A 1 95 ? -14.299 -8.104 12.299 1.00 83.25 95 VAL A O 1
ATOM 747 N N . GLN A 1 96 ? -13.519 -6.088 11.670 1.00 81.81 96 GLN A N 1
ATOM 748 C CA . GLN A 1 96 ? -12.259 -6.187 12.409 1.00 81.81 96 GLN A CA 1
ATOM 749 C C . GLN A 1 96 ? -12.487 -6.401 13.910 1.00 81.81 96 GLN A C 1
ATOM 751 O O . GLN A 1 96 ? -11.879 -7.290 14.504 1.00 81.81 96 GLN A O 1
ATOM 756 N N . LYS A 1 97 ? -13.378 -5.617 14.531 1.00 80.00 97 LYS A N 1
ATOM 757 C CA . LYS A 1 97 ? -13.667 -5.717 15.973 1.00 80.00 97 LYS A CA 1
ATOM 758 C C . LYS A 1 97 ? -14.397 -6.999 16.368 1.00 80.00 97 LYS A C 1
ATOM 760 O O . LYS A 1 97 ? -14.146 -7.522 17.449 1.00 80.00 97 LYS A O 1
ATOM 765 N N . SER A 1 98 ? -15.317 -7.481 15.535 1.00 71.75 98 SER A N 1
ATOM 766 C CA . SER A 1 98 ? -16.127 -8.670 15.839 1.00 71.75 98 SER A CA 1
ATOM 767 C C . SER A 1 98 ? -15.405 -9.991 15.568 1.00 71.75 98 SER A C 1
ATOM 769 O O . SER A 1 98 ? -15.870 -11.030 16.032 1.00 71.75 98 SER A O 1
ATOM 771 N N . ASN A 1 99 ? -14.281 -9.965 14.837 1.00 67.06 99 ASN A N 1
ATOM 772 C CA . ASN A 1 99 ? -13.542 -11.154 14.397 1.00 67.06 99 ASN A CA 1
ATOM 773 C C . ASN A 1 99 ? -14.464 -12.213 13.742 1.00 67.06 99 ASN A C 1
ATOM 775 O O . ASN A 1 99 ? -14.263 -13.420 13.884 1.00 67.06 99 ASN A O 1
ATOM 779 N N . ALA A 1 100 ? -15.519 -11.754 13.055 1.00 60.88 100 ALA A N 1
ATOM 780 C CA . ALA A 1 100 ? -16.660 -12.575 12.641 1.00 60.88 100 ALA A CA 1
ATOM 781 C C . ALA A 1 100 ? -16.359 -13.553 11.491 1.00 60.88 100 ALA A C 1
ATOM 783 O O . ALA A 1 100 ? -17.121 -14.491 11.270 1.00 60.88 100 ALA A O 1
ATOM 784 N N . ALA A 1 101 ? -15.260 -13.354 10.759 1.00 58.72 101 ALA A N 1
ATOM 785 C CA . ALA A 1 101 ? -14.945 -14.106 9.544 1.00 58.72 101 ALA A CA 1
ATOM 786 C C . ALA A 1 101 ? -14.059 -15.350 9.774 1.00 58.72 101 ALA A C 1
ATOM 788 O O . ALA A 1 101 ? -13.727 -16.054 8.824 1.00 58.72 101 ALA A O 1
ATOM 789 N N . GLY A 1 102 ? -13.641 -15.626 11.017 1.00 64.06 102 GLY A N 1
ATOM 790 C CA . GLY A 1 102 ? -12.694 -16.710 11.328 1.00 64.06 102 GLY A CA 1
ATOM 791 C C . GLY A 1 102 ? -11.234 -16.399 10.964 1.00 64.06 102 GLY A C 1
ATOM 792 O O . GLY A 1 102 ? -10.350 -17.206 11.242 1.00 64.06 102 GLY A O 1
ATOM 793 N N . PHE A 1 103 ? -10.975 -15.218 10.399 1.00 61.44 103 PHE A N 1
ATOM 794 C CA . PHE A 1 103 ? -9.657 -14.625 10.193 1.00 61.44 103 PHE A CA 1
ATOM 795 C C . PHE A 1 103 ? -9.689 -13.158 10.643 1.00 61.44 103 PHE A C 1
ATOM 797 O O . PHE A 1 103 ? -10.687 -12.462 10.443 1.00 61.44 103 PHE A O 1
ATOM 804 N N . SER A 1 104 ? -8.604 -12.688 11.261 1.00 65.56 104 SER A N 1
ATOM 805 C CA . SER A 1 104 ? -8.481 -11.299 11.703 1.00 65.56 104 SER A CA 1
ATOM 806 C C . SER A 1 104 ? -8.165 -10.411 10.504 1.00 65.56 104 SER A C 1
ATOM 808 O O . SER A 1 104 ? -7.079 -10.517 9.935 1.00 65.56 104 SER A O 1
ATOM 810 N N . ILE A 1 105 ? -9.097 -9.541 10.116 1.00 81.12 105 ILE A N 1
ATOM 811 C CA . ILE A 1 105 ? -8.816 -8.494 9.130 1.00 81.12 105 ILE A CA 1
ATOM 812 C C . ILE A 1 105 ? -8.009 -7.400 9.840 1.00 81.12 105 ILE A C 1
ATOM 814 O O . ILE A 1 105 ? -8.443 -6.857 10.857 1.00 81.12 105 ILE A O 1
ATOM 818 N N . ASP A 1 106 ? -6.793 -7.135 9.377 1.00 83.81 106 ASP A N 1
ATOM 819 C CA . ASP A 1 106 ? -5.951 -6.082 9.938 1.00 83.81 106 ASP A CA 1
ATOM 820 C C . ASP A 1 106 ? -6.115 -4.768 9.164 1.00 83.81 106 ASP A C 1
ATOM 822 O O . ASP A 1 106 ? -6.818 -4.669 8.154 1.00 83.81 106 ASP A O 1
ATOM 826 N N . ARG A 1 107 ? -5.466 -3.717 9.662 1.00 86.25 107 ARG A N 1
ATOM 827 C CA . ARG A 1 107 ? -5.566 -2.387 9.067 1.00 86.25 107 ARG A CA 1
ATOM 828 C C . ARG A 1 107 ? -4.951 -2.321 7.669 1.00 86.25 107 ARG A C 1
ATOM 830 O O . ARG A 1 107 ? -5.448 -1.571 6.837 1.00 86.25 107 ARG A O 1
ATOM 837 N N . THR A 1 108 ? -3.934 -3.132 7.386 1.00 88.06 108 THR A N 1
ATOM 838 C CA . THR A 1 108 ? -3.332 -3.243 6.052 1.00 88.06 108 THR A CA 1
ATOM 839 C C . THR A 1 108 ? -4.334 -3.821 5.056 1.00 88.06 108 THR A C 1
ATOM 841 O O . THR A 1 108 ? -4.479 -3.288 3.958 1.00 88.06 108 THR A O 1
ATOM 844 N N . ALA A 1 109 ? -5.095 -4.843 5.452 1.00 88.00 109 ALA A N 1
ATOM 845 C CA . ALA A 1 109 ? -6.171 -5.397 4.639 1.00 88.00 109 ALA A CA 1
ATOM 846 C C . ALA A 1 109 ? -7.290 -4.371 4.382 1.00 88.00 109 ALA A C 1
ATOM 848 O O . ALA A 1 109 ? -7.774 -4.267 3.257 1.00 88.00 109 ALA A O 1
ATOM 849 N N . ILE A 1 110 ? -7.655 -3.562 5.383 1.00 88.88 110 ILE A N 1
ATOM 850 C CA . ILE A 1 110 ? -8.636 -2.475 5.220 1.00 88.88 110 ILE A CA 1
ATOM 851 C C . ILE A 1 110 ? -8.133 -1.431 4.216 1.00 88.88 110 ILE A C 1
ATOM 853 O O . ILE A 1 110 ? -8.849 -1.116 3.268 1.00 88.88 110 ILE A O 1
ATOM 857 N N . LYS A 1 111 ? -6.891 -0.943 4.357 1.00 89.44 111 LYS A N 1
ATOM 858 C CA . LYS A 1 111 ? -6.287 -0.018 3.380 1.00 89.44 111 LYS A CA 1
ATOM 859 C C . LYS A 1 111 ? -6.252 -0.620 1.974 1.00 89.44 111 LYS A C 1
ATOM 861 O O . LYS A 1 111 ? -6.532 0.081 1.010 1.00 89.44 111 LYS A O 1
ATOM 866 N N . GLY A 1 112 ? -5.975 -1.920 1.857 1.00 87.25 112 GLY A N 1
ATOM 867 C CA . GLY A 1 112 ? -6.017 -2.650 0.589 1.00 87.25 112 GLY A CA 1
ATOM 868 C C . GLY A 1 112 ? -7.407 -2.674 -0.054 1.00 87.25 112 GLY A C 1
ATOM 869 O O . GLY A 1 112 ? -7.524 -2.437 -1.254 1.00 87.25 112 GLY A O 1
ATOM 870 N N . LEU A 1 113 ? -8.467 -2.897 0.730 1.00 88.50 113 LEU A N 1
ATOM 871 C CA . LEU A 1 113 ? -9.853 -2.861 0.246 1.00 88.50 113 LEU A CA 1
ATOM 872 C C . LEU A 1 113 ? -10.284 -1.450 -0.175 1.00 88.50 113 LEU A C 1
ATOM 874 O O . LEU A 1 113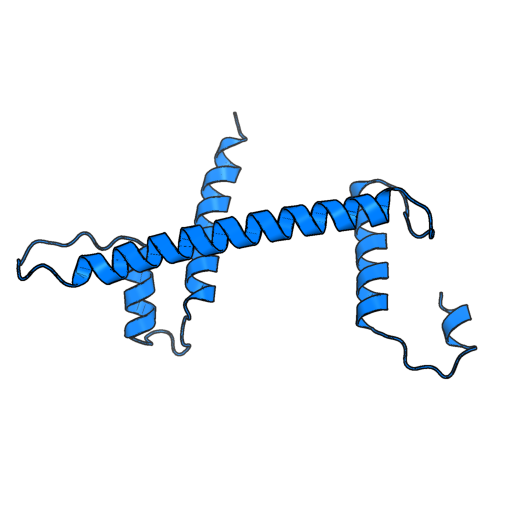 ? -10.971 -1.301 -1.185 1.00 88.50 113 LEU A O 1
ATOM 878 N N . LEU A 1 114 ? -9.849 -0.420 0.556 1.00 87.25 114 LEU A N 1
ATOM 879 C CA . LEU A 1 114 ? -10.084 0.978 0.187 1.00 87.25 114 LEU A CA 1
ATOM 880 C C . LEU A 1 114 ? -9.340 1.352 -1.099 1.00 87.25 114 LEU A C 1
ATOM 882 O O . LEU A 1 114 ? -9.939 1.944 -1.992 1.00 87.25 114 LEU A O 1
ATOM 886 N N . LEU A 1 115 ? -8.072 0.951 -1.230 1.00 84.94 115 LEU A N 1
ATOM 887 C CA . LEU A 1 115 ? -7.282 1.113 -2.453 1.00 84.94 115 LEU A CA 1
ATOM 888 C C . LEU A 1 115 ? -7.937 0.431 -3.651 1.00 84.94 115 LEU A C 1
ATOM 890 O O . LEU A 1 115 ? -8.044 1.039 -4.713 1.00 84.94 115 LEU A O 1
ATOM 894 N N . PHE A 1 116 ? -8.374 -0.818 -3.480 1.00 84.81 116 PHE A N 1
ATOM 895 C CA . PHE A 1 116 ? -9.024 -1.593 -4.531 1.00 84.81 116 PHE A CA 1
ATOM 896 C C . PHE A 1 116 ? -10.310 -0.907 -5.000 1.00 84.81 116 PHE A C 1
ATOM 898 O O . PHE A 1 116 ? -10.454 -0.635 -6.189 1.00 84.81 116 PHE A O 1
ATOM 905 N N . ASN A 1 117 ? -11.188 -0.533 -4.063 1.00 78.50 117 ASN A N 1
ATOM 906 C CA . ASN A 1 117 ? -12.436 0.158 -4.376 1.00 78.50 117 ASN A CA 1
ATOM 907 C C . ASN A 1 117 ? -12.199 1.537 -5.022 1.00 78.50 117 ASN A C 1
ATOM 909 O O . ASN A 1 117 ? -12.852 1.886 -6.003 1.00 78.50 117 ASN A O 1
ATOM 913 N N . TRP A 1 118 ? -11.223 2.302 -4.525 1.00 79.06 118 TRP A N 1
ATOM 914 C CA . TRP A 1 118 ? -10.854 3.603 -5.086 1.00 79.06 118 TRP A CA 1
ATOM 915 C C . TRP A 1 118 ? -10.299 3.492 -6.514 1.00 79.06 118 TRP A C 1
ATOM 917 O O . TRP A 1 118 ? -10.630 4.308 -7.377 1.00 79.06 118 TRP A O 1
ATOM 927 N N . PHE A 1 119 ? -9.482 2.473 -6.786 1.00 75.81 119 PHE A N 1
ATOM 928 C CA . PHE A 1 119 ? -8.918 2.225 -8.111 1.00 75.81 119 PHE A CA 1
ATOM 929 C C . PHE A 1 119 ? -9.985 1.757 -9.109 1.00 75.81 119 PHE A C 1
ATOM 931 O O . PHE A 1 119 ? -10.029 2.248 -10.237 1.00 75.81 119 PHE A O 1
ATOM 938 N N . GLU A 1 120 ? -10.881 0.865 -8.688 1.00 62.25 120 GLU A N 1
ATOM 939 C CA . GLU A 1 120 ? -11.969 0.331 -9.515 1.00 62.25 120 GLU A CA 1
ATOM 940 C C . GLU A 1 120 ? -12.926 1.447 -9.972 1.00 62.25 120 GLU A C 1
ATOM 942 O O . GLU A 1 120 ? -13.217 1.561 -11.163 1.00 62.25 120 GLU A O 1
ATOM 947 N N . LEU A 1 121 ? -13.274 2.378 -9.074 1.00 56.03 121 LEU A N 1
ATOM 948 C CA . LEU A 1 121 ? -14.094 3.555 -9.398 1.00 56.03 121 LEU A CA 1
ATOM 949 C C . LEU A 1 121 ? -13.396 4.564 -10.329 1.00 56.03 121 LEU A C 1
ATOM 951 O O . LEU A 1 121 ? -14.061 5.345 -11.011 1.00 56.03 121 LEU A O 1
ATOM 955 N N . ARG A 1 122 ? -12.058 4.584 -10.378 1.00 56.12 122 ARG A N 1
ATOM 956 C CA . ARG A 1 122 ? -11.292 5.515 -11.225 1.00 56.12 122 ARG A CA 1
ATOM 957 C C . ARG A 1 122 ? -11.039 4.962 -12.631 1.00 56.12 122 ARG A C 1
ATOM 959 O O . ARG A 1 122 ? -10.936 5.747 -13.572 1.00 56.12 122 ARG A O 1
ATOM 966 N N . VAL A 1 123 ? -10.967 3.639 -12.790 1.00 51.69 123 VAL A N 1
ATOM 967 C CA . VAL A 1 123 ? -10.748 2.977 -14.091 1.00 51.69 123 VAL A CA 1
ATOM 968 C C . VAL A 1 123 ? -12.004 3.011 -14.971 1.00 51.69 123 VAL A C 1
ATOM 970 O O . VAL A 1 123 ? -11.892 3.072 -16.196 1.00 51.69 123 VAL A O 1
ATOM 973 N N . GLU A 1 124 ? -13.198 3.073 -14.382 1.00 50.72 124 GLU A N 1
ATOM 974 C CA . GLU A 1 124 ? -14.448 3.225 -15.142 1.00 50.72 124 GLU A CA 1
ATOM 975 C C . GLU A 1 124 ? -14.623 4.621 -15.768 1.00 50.72 124 GLU A C 1
ATOM 977 O O . GLU A 1 124 ? -15.342 4.762 -16.754 1.00 50.72 124 GLU A O 1
ATOM 982 N N . GLY A 1 125 ? -13.896 5.635 -15.283 1.00 49.53 125 GLY A N 1
ATOM 983 C CA . GLY A 1 125 ? -13.938 7.009 -15.802 1.00 49.53 125 GLY A CA 1
ATOM 984 C C . GLY A 1 125 ? -13.096 7.280 -17.058 1.00 49.53 125 GLY A C 1
ATOM 985 O O . GLY A 1 125 ? -13.019 8.428 -17.483 1.00 49.53 125 GLY A O 1
ATOM 986 N N . VAL A 1 126 ? -12.443 6.266 -17.645 1.00 49.50 126 VAL A N 1
ATOM 987 C CA . VAL A 1 126 ? -11.650 6.380 -18.898 1.00 49.50 126 VAL A CA 1
ATOM 988 C C . VAL A 1 126 ? -12.355 5.671 -20.067 1.00 49.50 126 VAL A C 1
ATOM 990 O O . VAL A 1 126 ? -11.735 5.213 -21.026 1.00 49.50 126 VAL A O 1
ATOM 993 N N . LYS A 1 127 ? -13.681 5.542 -19.981 1.00 49.09 127 LYS A N 1
ATOM 994 C CA . LYS A 1 127 ? -14.549 5.117 -21.083 1.00 49.09 127 LYS A CA 1
ATOM 995 C C . LYS A 1 127 ? -15.541 6.228 -21.424 1.00 49.09 127 LYS A C 1
ATOM 997 O O . LYS A 1 127 ? -16.741 6.016 -21.317 1.00 49.09 127 LYS A O 1
ATOM 1002 N N . GLU A 1 128 ? -15.040 7.387 -21.837 1.00 39.16 128 GLU A N 1
ATOM 1003 C CA . GLU A 1 128 ? -15.800 8.351 -22.647 1.00 39.16 128 GLU A CA 1
ATOM 1004 C C . GLU A 1 128 ? -14.873 9.110 -23.597 1.00 39.16 128 GLU A C 1
ATOM 1006 O O . GLU A 1 128 ? -13.808 9.585 -23.138 1.00 39.16 128 GLU A O 1
#

Secondary structure (DSSP, 8-state):
-GGGSSS--S---HHHHHHHHHHHHHHHHHHSS---STT-HHHHHHHHHHHHHHHHHHHHHHHHHHHHHHHHHHTTS----S-----HHHHHHHHHHHTTTSS---HHHHHHHHHHHHHHHHHGGG--

Radius of gyration: 22.9 Å; chains: 1; bounding box: 61×37×51 Å

pLDDT: mean 70.25, std 13.8, range [39.16, 93.31]

InterPro domains:
  IPR036396 Cytochrome P450 superfamily [G3DSA:1.10.630.10] (1-120)
  IPR036396 Cytochrome P450 superfamily [SSF48264] (4-118)